Protein AF-A0ABD4X1A5-F1 (afdb_monomer_lite)

Secondary structure (DSSP, 8-state):
--EEEEEEPP-TTHHHHHHHHHHHSSS-HHHHHHHHHHT--SEEEETT-HHHHHHHHHHHHHHHHTT--EEEEETTEEE-HHHHHHHHHHHHHHHHHHHHHHHHHHHHTTS-HHHHHHHHHHHHHHHHHHHHHHS-TT-SEEEEEEEEGGGTEEEEEEEE-

Radius of gyration: 20.78 Å; chains: 1; bounding box: 45×39×53 Å

InterPro domains:
  IPR006728 Immunity protein YezG-like [PF04634] (120-159)
  IPR036170 Immunity protein YezG-like superfamily [SSF160424] (116-158)

pLDDT: mean 73.59, std 16.09, range [45.41, 95.25]

Structure (mmCIF, N/CA/C/O backbone):
data_AF-A0ABD4X1A5-F1
#
_entry.id   AF-A0ABD4X1A5-F1
#
loop_
_atom_site.group_PDB
_atom_site.id
_atom_site.type_symbol
_atom_site.label_atom_id
_atom_site.label_alt_id
_atom_site.label_comp_id
_atom_site.label_asym_id
_atom_site.label_entity_id
_atom_site.label_seq_id
_atom_site.pdbx_PDB_ins_code
_atom_site.Cartn_x
_atom_site.Cartn_y
_atom_site.Cartn_z
_atom_site.occupancy
_atom_site.B_iso_or_equiv
_atom_site.auth_seq_id
_atom_site.auth_comp_id
_atom_site.auth_asym_id
_atom_site.auth_atom_id
_atom_site.pdbx_PDB_model_num
ATOM 1 N N . MET A 1 1 ? -8.591 3.324 -13.285 1.00 58.12 1 MET A N 1
ATOM 2 C CA . MET A 1 1 ? -7.465 4.112 -12.741 1.00 58.12 1 MET A CA 1
ATOM 3 C C . MET A 1 1 ? -6.929 3.285 -11.594 1.00 58.12 1 MET A C 1
ATOM 5 O O . MET A 1 1 ? -7.694 3.075 -10.665 1.00 58.12 1 MET A O 1
ATOM 9 N N . GLN A 1 2 ? -5.726 2.728 -11.730 1.00 77.38 2 GLN A N 1
ATOM 10 C CA . GLN A 1 2 ? -5.174 1.765 -10.772 1.00 77.38 2 GLN A CA 1
ATOM 11 C C . GLN A 1 2 ? -4.910 2.457 -9.430 1.00 77.38 2 GLN A C 1
ATOM 13 O O . GLN A 1 2 ? -4.273 3.519 -9.395 1.00 77.38 2 GLN A O 1
ATOM 18 N N . ALA A 1 3 ? -5.455 1.908 -8.346 1.00 90.25 3 ALA A N 1
ATOM 19 C CA . ALA A 1 3 ? -5.405 2.524 -7.028 1.00 90.25 3 ALA A CA 1
ATOM 20 C C . ALA A 1 3 ? -4.714 1.619 -6.008 1.00 90.25 3 ALA A C 1
ATOM 22 O O . ALA A 1 3 ? -5.030 0.440 -5.883 1.00 90.25 3 ALA A O 1
ATOM 23 N N . ILE A 1 4 ? -3.819 2.209 -5.217 1.00 91.88 4 ILE A N 1
ATOM 24 C CA . ILE A 1 4 ? -3.247 1.559 -4.039 1.00 91.88 4 ILE A CA 1
ATOM 25 C C . ILE A 1 4 ? -3.999 2.062 -2.814 1.00 91.88 4 ILE A C 1
ATOM 27 O O . ILE A 1 4 ? -4.150 3.270 -2.605 1.00 91.88 4 ILE A O 1
ATOM 31 N N . SER A 1 5 ? -4.480 1.139 -1.989 1.00 95.12 5 SER A N 1
ATOM 32 C CA . SER A 1 5 ? -5.279 1.457 -0.815 1.00 95.12 5 SER A CA 1
ATOM 33 C C . SER A 1 5 ? -4.754 0.787 0.446 1.00 95.12 5 SER A C 1
ATOM 35 O O . SER A 1 5 ? -4.307 -0.354 0.437 1.00 95.12 5 SER A O 1
ATOM 37 N N . LEU A 1 6 ? -4.802 1.522 1.554 1.00 95.25 6 LEU A N 1
ATOM 38 C CA . LEU A 1 6 ? -4.435 1.058 2.885 1.00 95.25 6 LEU A CA 1
ATOM 39 C C . LEU A 1 6 ? -5.705 0.902 3.718 1.00 95.25 6 LEU A C 1
ATOM 41 O O . LEU A 1 6 ? -6.464 1.859 3.903 1.00 95.25 6 LEU A O 1
ATOM 45 N N . VAL A 1 7 ? -5.899 -0.290 4.268 1.00 94.94 7 VAL A N 1
ATOM 46 C CA . VAL A 1 7 ? -7.012 -0.648 5.146 1.00 94.94 7 VAL A CA 1
ATOM 47 C C . VAL A 1 7 ? -6.454 -1.019 6.513 1.00 94.94 7 VAL A C 1
ATOM 49 O O . VAL A 1 7 ? -5.495 -1.779 6.626 1.00 94.94 7 VAL A O 1
ATOM 52 N N . ILE A 1 8 ? -7.069 -0.498 7.572 1.00 92.75 8 ILE A N 1
ATOM 53 C CA . ILE A 1 8 ? -6.761 -0.901 8.947 1.00 92.75 8 ILE A CA 1
ATOM 54 C C . ILE A 1 8 ? -7.833 -1.891 9.380 1.00 92.75 8 ILE A C 1
ATOM 56 O O . ILE A 1 8 ? -9.029 -1.611 9.278 1.00 92.75 8 ILE A O 1
ATOM 60 N N . LEU A 1 9 ? -7.404 -3.053 9.852 1.00 90.25 9 LEU A N 1
ATOM 61 C CA . LEU A 1 9 ? -8.290 -4.063 10.399 1.00 90.25 9 LEU A CA 1
ATOM 62 C C . LEU A 1 9 ? -8.701 -3.662 11.812 1.00 90.25 9 LEU A C 1
ATOM 64 O O . LEU A 1 9 ? -7.902 -3.159 12.598 1.00 90.25 9 LEU A O 1
ATOM 68 N N . ASN A 1 10 ? -9.978 -3.877 12.121 1.00 81.44 10 ASN A N 1
ATOM 69 C CA . ASN A 1 10 ? -10.533 -3.527 13.418 1.00 81.44 10 ASN A CA 1
ATOM 70 C C . ASN A 1 10 ? -9.801 -4.295 14.533 1.00 81.44 10 ASN A C 1
ATOM 72 O O . ASN A 1 10 ? -9.801 -5.528 14.545 1.00 81.44 10 ASN A O 1
ATOM 76 N N . ASP A 1 11 ? -9.190 -3.556 15.455 1.00 78.06 11 ASP A N 1
ATOM 77 C CA . ASP A 1 11 ? -8.498 -4.075 16.627 1.00 78.06 11 ASP A CA 1
ATOM 78 C C . ASP A 1 11 ? -8.864 -3.255 17.879 1.00 78.06 11 ASP A C 1
ATOM 80 O O . ASP A 1 11 ? -9.535 -2.222 17.824 1.00 78.06 11 ASP A O 1
ATOM 84 N N . SER A 1 12 ? -8.428 -3.707 19.053 1.00 75.81 12 SER A N 1
ATOM 85 C CA . SER A 1 12 ? -8.689 -3.011 20.321 1.00 75.81 12 SER A CA 1
ATOM 86 C C . SER A 1 12 ? -7.919 -1.689 20.482 1.00 75.81 12 SER A C 1
ATOM 88 O O . SER A 1 12 ? -8.115 -0.977 21.469 1.00 75.81 12 SER A O 1
ATOM 90 N N . ASN A 1 13 ? -7.050 -1.334 19.533 1.00 78.75 13 ASN A N 1
ATOM 91 C CA . ASN A 1 13 ? -6.123 -0.212 19.610 1.00 78.75 13 ASN A CA 1
ATOM 92 C C . ASN A 1 13 ? -6.493 0.964 18.694 1.00 78.75 13 ASN A C 1
ATOM 94 O O . ASN A 1 13 ? -5.773 1.960 18.721 1.00 78.75 13 ASN A O 1
ATOM 98 N N . ILE A 1 14 ? -7.613 0.918 17.961 1.00 78.81 14 ILE A N 1
ATOM 99 C CA . ILE A 1 14 ? -8.046 1.959 17.003 1.00 78.81 14 ILE A CA 1
ATOM 100 C C . ILE A 1 14 ? -7.830 3.392 17.503 1.00 78.81 14 ILE A C 1
ATOM 102 O O . ILE A 1 14 ? -7.319 4.244 16.775 1.00 78.81 14 ILE A O 1
ATOM 106 N N . ASN A 1 15 ? -8.186 3.677 18.758 1.00 82.75 15 ASN A N 1
ATOM 107 C CA . ASN A 1 15 ? -8.073 5.024 19.326 1.00 82.75 15 ASN A CA 1
ATOM 108 C C . ASN A 1 15 ? -6.630 5.560 19.368 1.00 82.75 15 ASN A C 1
ATOM 110 O O . ASN A 1 15 ? -6.443 6.775 19.385 1.00 82.75 15 ASN A O 1
ATOM 114 N N . LYS A 1 16 ? -5.617 4.684 19.353 1.00 85.50 16 LYS A N 1
ATOM 115 C CA . LYS A 1 16 ? -4.199 5.064 19.302 1.00 85.50 16 LYS A CA 1
ATOM 116 C C . LYS A 1 16 ? -3.790 5.579 17.925 1.00 85.50 16 LYS A C 1
ATOM 118 O O . LYS A 1 16 ? -2.921 6.435 17.849 1.00 85.50 16 LYS A O 1
ATOM 123 N N . TYR A 1 17 ? -4.416 5.092 16.856 1.00 85.88 17 TYR A N 1
ATOM 124 C CA . TYR A 1 17 ? -4.035 5.413 15.475 1.00 85.88 17 TYR A CA 1
ATOM 125 C C . TYR A 1 17 ? -4.705 6.690 14.962 1.00 85.88 17 TYR A C 1
ATOM 127 O O . TYR A 1 17 ? -4.176 7.369 14.088 1.00 85.88 17 TYR A O 1
ATOM 135 N N . ILE A 1 18 ? -5.860 7.054 15.525 1.00 84.81 18 ILE A N 1
ATOM 136 C CA . ILE A 1 18 ? -6.647 8.220 15.098 1.00 84.81 18 ILE A CA 1
ATOM 137 C C . ILE A 1 18 ? -5.844 9.534 15.085 1.00 84.81 18 ILE A C 1
ATOM 139 O O . ILE A 1 18 ? -5.971 10.263 14.102 1.00 84.81 18 ILE A O 1
ATOM 143 N N . PRO A 1 19 ? -5.027 9.875 16.105 1.00 86.81 19 PRO A N 1
ATOM 144 C CA . PRO A 1 19 ? -4.231 11.102 16.077 1.00 86.81 19 PRO A CA 1
ATOM 145 C C . PRO A 1 19 ? -3.253 11.149 14.899 1.00 86.81 19 PRO A C 1
ATOM 147 O O . PRO A 1 19 ? -3.161 12.180 14.238 1.00 86.81 19 PRO A O 1
ATOM 150 N N . LEU A 1 20 ? -2.588 10.025 14.610 1.00 86.38 20 LEU A N 1
ATOM 151 C CA . LEU A 1 20 ? -1.668 9.880 13.481 1.00 86.38 20 LEU A CA 1
ATOM 152 C C . LEU A 1 20 ? -2.402 10.092 12.151 1.00 86.38 20 LEU A C 1
ATOM 154 O O . LEU A 1 20 ? -2.025 10.930 11.334 1.00 86.38 20 LEU A O 1
ATOM 158 N N . LEU A 1 21 ? -3.507 9.366 11.970 1.00 86.62 21 LEU A N 1
ATOM 159 C CA . LEU A 1 21 ? -4.323 9.410 10.757 1.00 86.62 21 LEU A CA 1
ATOM 160 C C . LEU A 1 21 ? -4.911 10.806 10.525 1.00 86.62 21 LEU A C 1
ATOM 162 O O . LEU A 1 21 ? -4.954 11.272 9.395 1.00 86.62 21 LEU A O 1
ATOM 166 N N . ARG A 1 22 ? -5.304 11.519 11.584 1.00 84.81 22 ARG A N 1
ATOM 167 C CA . ARG A 1 22 ? -5.832 12.886 11.480 1.00 84.81 22 ARG A CA 1
ATOM 168 C C . ARG A 1 22 ? -4.790 13.900 11.000 1.00 84.81 22 ARG A C 1
ATOM 170 O O . ARG A 1 22 ? -5.161 14.871 10.353 1.00 84.81 22 ARG A O 1
ATOM 177 N N . GLN A 1 23 ? -3.515 13.715 11.339 1.00 81.88 23 GLN A N 1
ATOM 178 C CA . GLN A 1 23 ? -2.449 14.622 10.895 1.00 81.88 23 GLN A CA 1
ATOM 179 C C . GLN A 1 23 ? -2.107 14.429 9.416 1.00 81.88 23 GLN A C 1
ATOM 181 O O . GLN A 1 23 ? -1.699 15.380 8.756 1.00 81.88 23 GLN A O 1
ATOM 186 N N . LYS A 1 24 ? -2.269 13.205 8.904 1.00 79.44 24 LYS A N 1
ATOM 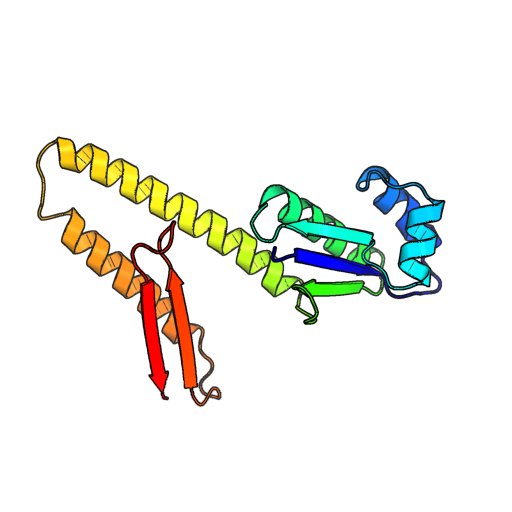187 C CA . LYS A 1 24 ? -1.839 12.827 7.552 1.00 79.44 24 LYS A CA 1
ATOM 188 C C . LYS A 1 24 ? -2.969 12.779 6.529 1.00 79.44 24 LYS A C 1
ATOM 190 O O . LYS A 1 24 ? -2.713 12.862 5.333 1.00 79.44 24 LYS A O 1
ATOM 195 N N . ILE A 1 25 ? -4.209 12.627 6.984 1.00 79.12 25 ILE A N 1
ATOM 196 C CA . ILE A 1 25 ? -5.372 12.420 6.127 1.00 79.12 25 ILE A CA 1
ATOM 197 C C . ILE A 1 25 ? -6.348 13.575 6.348 1.00 79.12 25 ILE A C 1
ATOM 199 O O . ILE A 1 25 ? -6.793 13.816 7.469 1.00 79.12 25 ILE A O 1
ATOM 203 N N . PHE A 1 26 ? -6.739 14.253 5.266 1.00 77.12 26 PHE A N 1
ATOM 204 C CA . PHE A 1 26 ? -7.760 15.309 5.267 1.00 77.12 26 PHE A CA 1
ATOM 205 C C . PHE A 1 26 ? -9.187 14.735 5.419 1.00 77.12 26 PHE A C 1
ATOM 207 O O . PHE A 1 26 ? -10.076 15.019 4.622 1.00 77.12 26 PHE A O 1
ATOM 214 N N . LYS A 1 27 ? -9.407 13.879 6.423 1.00 81.25 27 LYS A N 1
ATOM 215 C CA . LYS A 1 27 ? -10.700 13.264 6.765 1.00 81.25 27 LYS A CA 1
ATOM 216 C C . LYS A 1 27 ? -11.046 13.545 8.226 1.00 81.25 27 LYS A C 1
ATOM 218 O O . LYS A 1 27 ? -10.159 13.705 9.068 1.00 81.25 27 LYS A O 1
ATOM 223 N N . SER A 1 28 ? -12.339 13.594 8.550 1.00 86.88 28 SER A N 1
ATOM 224 C CA . SER A 1 28 ? -12.759 13.786 9.939 1.00 86.88 28 SER A CA 1
ATOM 225 C C . SER A 1 28 ? -12.464 12.538 10.783 1.00 86.88 28 SER A C 1
ATOM 227 O O . SER A 1 28 ? -12.347 11.423 10.274 1.00 86.88 28 SER A O 1
ATOM 229 N N . ILE A 1 29 ? -12.386 12.700 12.109 1.00 86.19 29 ILE A N 1
ATOM 230 C CA . ILE A 1 29 ? -12.238 11.561 13.035 1.00 86.19 29 ILE A CA 1
ATOM 231 C C . ILE A 1 29 ? -13.392 10.562 12.864 1.00 86.19 29 ILE A C 1
ATOM 233 O O . ILE A 1 29 ? -13.174 9.355 12.972 1.00 86.19 29 ILE A O 1
ATOM 237 N N . SER A 1 30 ? -14.606 11.060 12.607 1.00 86.88 30 SER A N 1
ATOM 238 C CA . SER A 1 30 ? -15.780 10.215 12.378 1.00 86.88 30 SER A CA 1
ATOM 239 C C . SER A 1 30 ? -15.594 9.355 11.131 1.00 86.88 30 SER A C 1
ATOM 241 O O . SER A 1 30 ? -15.763 8.141 11.206 1.00 86.88 30 SER A O 1
ATOM 243 N N . ASP A 1 31 ? -15.140 9.954 10.028 1.00 88.06 31 ASP A N 1
ATOM 244 C CA . ASP A 1 31 ? -14.907 9.236 8.769 1.00 88.06 31 ASP A CA 1
ATOM 245 C C . ASP A 1 31 ? -13.800 8.195 8.916 1.00 88.06 31 ASP A C 1
ATOM 247 O O . ASP A 1 31 ? -13.911 7.085 8.405 1.00 88.06 31 ASP A O 1
ATOM 251 N N . ILE A 1 32 ? -12.726 8.524 9.642 1.00 89.06 32 ILE A N 1
ATOM 252 C CA . ILE A 1 32 ? -11.637 7.580 9.918 1.00 89.06 32 ILE A CA 1
ATOM 253 C C . ILE A 1 32 ? -12.178 6.372 10.690 1.00 89.06 32 ILE A C 1
ATOM 255 O O . ILE A 1 32 ? -11.952 5.236 10.282 1.00 89.06 32 ILE A O 1
ATOM 259 N N . LYS A 1 33 ? -12.938 6.598 11.769 1.00 88.75 33 LYS A N 1
ATOM 260 C CA . LYS A 1 33 ? -13.546 5.514 12.557 1.00 88.75 33 LYS A CA 1
ATOM 261 C C . LYS A 1 33 ? -14.507 4.670 11.727 1.00 88.75 33 LYS A C 1
ATOM 263 O O . LYS A 1 33 ? -14.476 3.445 11.826 1.00 88.75 33 LYS A O 1
ATOM 268 N N . GLN A 1 34 ? -15.342 5.314 10.915 1.00 90.00 34 GLN A N 1
ATOM 269 C CA . GLN A 1 34 ? -16.278 4.623 10.038 1.00 90.00 34 GLN A CA 1
ATOM 270 C C . GLN A 1 34 ? -15.535 3.764 9.014 1.00 90.00 34 GLN A C 1
ATOM 272 O O . GLN A 1 34 ? -15.873 2.593 8.864 1.00 90.00 34 GLN A O 1
ATOM 277 N N . ASN A 1 35 ? -14.489 4.299 8.377 1.00 91.31 35 ASN A N 1
ATOM 278 C CA . ASN A 1 35 ? -13.694 3.553 7.405 1.00 91.31 35 ASN A CA 1
ATOM 279 C C . ASN A 1 35 ? -13.043 2.321 8.036 1.00 91.31 35 ASN A C 1
ATOM 281 O O . ASN A 1 35 ? -13.152 1.235 7.483 1.00 91.31 35 ASN A O 1
ATOM 285 N N . ILE A 1 36 ? -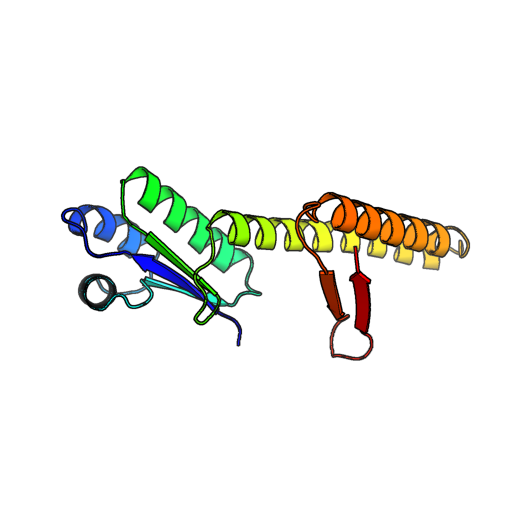12.462 2.450 9.231 1.00 89.88 36 ILE A N 1
ATOM 286 C CA . ILE A 1 36 ? -11.880 1.305 9.948 1.00 89.88 36 ILE A CA 1
ATOM 287 C C . ILE A 1 36 ? -12.959 0.265 10.298 1.00 89.88 36 ILE A C 1
ATOM 289 O O . ILE A 1 36 ? -12.764 -0.930 10.083 1.00 89.88 36 ILE A O 1
ATOM 293 N N . SER A 1 37 ? -14.116 0.707 10.803 1.00 88.56 37 SER A N 1
ATOM 294 C CA . SER A 1 37 ? -15.226 -0.184 11.178 1.00 88.56 37 SER A CA 1
ATOM 295 C C . SER A 1 37 ? -15.779 -0.962 9.979 1.00 88.56 37 SER A C 1
ATOM 297 O O . SER A 1 37 ? -16.022 -2.164 10.069 1.00 88.56 37 SER A O 1
ATOM 299 N N . MET A 1 38 ? -15.925 -0.285 8.837 1.00 90.38 38 MET A N 1
ATOM 300 C CA . MET A 1 38 ? -16.439 -0.860 7.591 1.00 90.38 38 MET A CA 1
ATOM 301 C C . MET A 1 38 ? -15.361 -1.559 6.751 1.00 90.38 38 MET A C 1
ATOM 303 O O . MET A 1 38 ? -15.685 -2.107 5.705 1.00 90.38 38 MET A O 1
ATOM 307 N N . ARG A 1 39 ? -14.094 -1.560 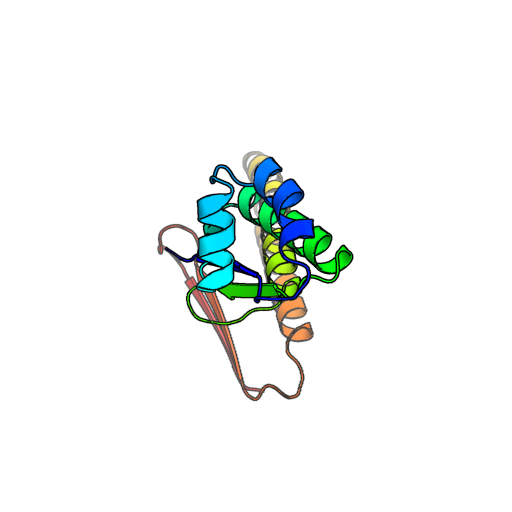7.199 1.00 89.31 39 ARG A N 1
ATOM 308 C CA . ARG A 1 39 ? -12.922 -2.022 6.430 1.00 89.31 39 ARG A CA 1
ATOM 309 C C . ARG A 1 39 ? -12.755 -1.311 5.082 1.00 89.31 39 ARG A C 1
ATOM 311 O O . ARG A 1 39 ? -12.201 -1.872 4.142 1.00 89.31 39 ARG A O 1
ATOM 318 N N . ASN A 1 40 ? -13.199 -0.063 5.004 1.00 92.25 40 ASN A N 1
ATOM 319 C CA . ASN A 1 40 ? -12.953 0.790 3.853 1.00 92.25 40 ASN A CA 1
ATOM 320 C C . ASN A 1 40 ? -11.518 1.344 3.899 1.00 92.25 40 ASN A C 1
ATOM 322 O O . ASN A 1 40 ? -10.956 1.527 4.988 1.00 92.25 40 ASN A O 1
ATOM 326 N N . PRO A 1 41 ? -10.947 1.710 2.739 1.00 92.31 41 PRO A N 1
ATOM 327 C CA . PRO A 1 41 ? -9.666 2.400 2.668 1.00 92.31 41 PRO A CA 1
ATOM 328 C C . PRO A 1 41 ? -9.598 3.652 3.550 1.00 92.31 41 PRO A C 1
ATOM 330 O O . PRO A 1 41 ? -10.372 4.607 3.398 1.00 92.31 41 PRO A O 1
ATOM 333 N N . VAL A 1 42 ? -8.618 3.684 4.457 1.00 92.38 42 VAL A N 1
ATOM 334 C CA . VAL A 1 42 ? -8.299 4.899 5.219 1.00 92.38 42 VAL A CA 1
ATOM 335 C C . VAL A 1 42 ? -7.499 5.871 4.354 1.00 92.38 42 VAL A C 1
ATOM 337 O O . VAL A 1 42 ? -7.835 7.059 4.312 1.00 92.38 42 VAL A O 1
ATOM 340 N N . ILE A 1 43 ? -6.541 5.346 3.585 1.00 92.31 43 ILE A N 1
ATOM 341 C CA . ILE A 1 43 ? -5.755 6.051 2.566 1.00 92.31 43 ILE A CA 1
ATOM 342 C C . ILE A 1 43 ? -5.972 5.327 1.236 1.00 92.31 43 ILE A C 1
ATOM 344 O O . ILE A 1 43 ? -5.949 4.100 1.197 1.00 92.31 43 ILE A O 1
ATOM 348 N N . ALA A 1 44 ? -6.182 6.083 0.165 1.00 92.50 44 ALA A N 1
ATOM 349 C CA . ALA A 1 44 ? -6.182 5.581 -1.202 1.00 92.50 44 ALA A CA 1
ATOM 350 C C . ALA A 1 44 ? -5.447 6.595 -2.077 1.00 92.50 44 ALA A C 1
ATOM 352 O O . ALA A 1 44 ? -5.668 7.801 -1.931 1.00 92.50 44 ALA A O 1
ATOM 353 N N . CYS A 1 45 ? -4.567 6.121 -2.948 1.00 90.62 45 CYS A N 1
ATOM 354 C CA . CYS A 1 45 ? -3.807 6.961 -3.860 1.00 90.62 45 CYS A CA 1
ATOM 355 C C . CYS A 1 45 ? -3.695 6.330 -5.246 1.00 90.62 45 CYS A C 1
ATOM 357 O O . CYS A 1 45 ? -3.926 5.137 -5.440 1.00 90.62 45 CYS A O 1
ATOM 359 N N . ASN A 1 46 ? -3.365 7.176 -6.219 1.00 87.38 46 ASN A N 1
ATOM 360 C CA . ASN A 1 46 ? -3.074 6.739 -7.573 1.00 87.38 46 ASN A CA 1
ATOM 361 C C . ASN A 1 46 ? -1.745 5.975 -7.580 1.00 87.38 46 ASN A C 1
ATOM 363 O O . ASN A 1 46 ? -0.756 6.463 -7.035 1.00 87.38 46 ASN A O 1
ATOM 367 N N . TYR A 1 47 ? -1.727 4.815 -8.233 1.00 83.25 47 TYR A N 1
ATOM 368 C CA . TYR A 1 47 ? -0.524 4.016 -8.452 1.00 83.25 47 TYR A CA 1
ATOM 369 C C . TYR A 1 47 ? 0.643 4.826 -9.048 1.00 83.25 47 TYR A C 1
ATOM 371 O O . TYR A 1 47 ? 1.797 4.594 -8.713 1.00 83.25 47 TYR A O 1
ATOM 379 N N . TYR A 1 48 ? 0.361 5.802 -9.912 1.00 79.50 48 TYR A N 1
ATOM 380 C CA . TYR A 1 48 ? 1.392 6.593 -10.593 1.00 79.50 48 TYR A CA 1
ATOM 381 C C . TYR A 1 48 ? 1.839 7.848 -9.823 1.00 79.50 48 TYR A C 1
ATOM 383 O O . TYR A 1 48 ? 2.689 8.591 -10.311 1.00 79.50 48 TYR A O 1
ATOM 391 N N . ASP A 1 49 ? 1.276 8.117 -8.642 1.00 83.56 49 ASP A N 1
ATOM 392 C CA . ASP A 1 49 ? 1.631 9.275 -7.814 1.00 83.56 49 ASP A CA 1
ATOM 393 C C . ASP A 1 49 ? 2.670 8.872 -6.755 1.00 83.56 49 ASP A C 1
ATOM 395 O O . ASP A 1 49 ? 2.331 8.391 -5.671 1.00 83.56 49 ASP A O 1
ATOM 399 N N . ALA A 1 50 ? 3.951 9.064 -7.087 1.00 83.00 50 ALA A N 1
ATOM 400 C CA . ALA A 1 50 ? 5.078 8.676 -6.238 1.00 83.00 50 ALA A CA 1
ATOM 401 C C . ALA A 1 50 ? 5.027 9.326 -4.845 1.00 83.00 50 ALA A C 1
ATOM 403 O O . ALA A 1 50 ? 5.191 8.634 -3.841 1.00 83.00 50 ALA A O 1
ATOM 404 N N . GLU A 1 51 ? 4.711 10.622 -4.757 1.00 87.12 51 GLU A N 1
ATOM 405 C CA . GLU A 1 51 ? 4.617 11.306 -3.465 1.00 87.12 51 GLU A CA 1
ATOM 406 C C . GLU A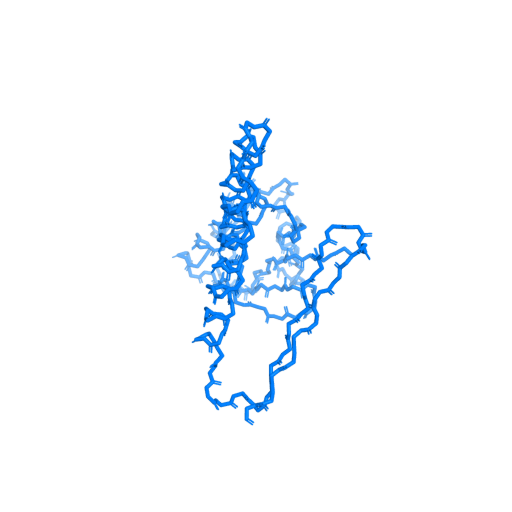 1 51 ? 3.472 10.741 -2.613 1.00 87.12 51 GLU A C 1
ATOM 408 O O . GLU A 1 51 ? 3.577 10.617 -1.389 1.00 87.12 51 GLU A O 1
ATOM 413 N N . ALA A 1 52 ? 2.341 10.403 -3.239 1.00 89.62 52 ALA A N 1
ATOM 414 C CA . ALA A 1 52 ? 1.230 9.794 -2.526 1.00 89.62 52 ALA A CA 1
ATOM 415 C C . ALA A 1 52 ? 1.549 8.365 -2.068 1.00 89.62 52 ALA A C 1
ATOM 417 O O . ALA A 1 52 ? 1.151 7.991 -0.960 1.00 89.62 52 ALA A O 1
ATOM 418 N N . LEU A 1 53 ? 2.287 7.588 -2.867 1.00 88.94 53 LEU A N 1
ATOM 419 C CA . LEU A 1 53 ? 2.785 6.270 -2.473 1.00 88.94 53 LEU A CA 1
ATOM 420 C C . LEU A 1 53 ? 3.762 6.359 -1.293 1.00 88.94 53 LEU A C 1
ATOM 422 O O . LEU A 1 53 ? 3.625 5.594 -0.339 1.00 88.94 53 LEU A O 1
ATOM 426 N N . GLU A 1 54 ? 4.688 7.319 -1.295 1.00 91.19 54 GLU A N 1
ATOM 427 C CA . GLU A 1 54 ? 5.606 7.557 -0.172 1.00 91.19 54 GLU A CA 1
ATOM 428 C C . GLU A 1 54 ? 4.853 7.885 1.122 1.00 91.19 54 GLU A C 1
ATOM 430 O O . GLU A 1 54 ? 5.116 7.295 2.176 1.00 91.19 54 GLU A O 1
ATOM 435 N N . ARG A 1 55 ? 3.851 8.773 1.049 1.00 91.62 55 ARG A N 1
ATOM 436 C CA . ARG A 1 55 ? 2.992 9.102 2.199 1.00 91.62 55 ARG A CA 1
ATOM 437 C C . ARG A 1 55 ? 2.223 7.882 2.713 1.00 91.62 55 ARG A C 1
ATOM 439 O O . ARG A 1 55 ? 2.061 7.731 3.931 1.00 91.62 55 ARG A O 1
ATOM 446 N N . LEU A 1 56 ? 1.751 7.017 1.811 1.00 93.56 56 LEU A N 1
ATOM 447 C CA . LEU A 1 56 ? 1.072 5.769 2.164 1.00 93.56 56 LEU A CA 1
ATOM 448 C C . LEU A 1 56 ? 2.030 4.804 2.874 1.00 93.56 56 LEU A C 1
ATOM 450 O O . LEU A 1 56 ? 1.680 4.290 3.937 1.00 93.56 56 LEU A O 1
ATOM 454 N N . VAL A 1 57 ? 3.241 4.611 2.340 1.00 93.06 57 VAL A N 1
ATOM 455 C CA . VAL A 1 57 ? 4.268 3.739 2.932 1.00 93.06 57 VAL A CA 1
ATOM 456 C C . VAL A 1 57 ? 4.653 4.226 4.326 1.00 93.06 57 VAL A C 1
ATOM 458 O O . VAL A 1 57 ? 4.590 3.440 5.271 1.00 93.06 57 VAL A O 1
ATOM 461 N N . ALA A 1 58 ? 4.956 5.516 4.488 1.00 93.19 58 ALA A N 1
ATOM 462 C CA . ALA A 1 58 ? 5.321 6.086 5.785 1.00 93.19 58 ALA A CA 1
ATOM 463 C C . ALA A 1 58 ? 4.205 5.905 6.830 1.00 93.19 58 ALA A C 1
ATOM 465 O O . ALA A 1 58 ? 4.458 5.582 7.989 1.00 93.19 58 ALA A O 1
ATOM 466 N N . SER A 1 59 ? 2.945 6.074 6.416 1.00 92.75 59 SER A N 1
ATOM 467 C CA . SER A 1 59 ? 1.792 5.855 7.298 1.00 92.75 59 SER A CA 1
ATOM 468 C C . SER A 1 59 ? 1.635 4.379 7.677 1.00 92.75 59 SER A C 1
ATOM 470 O O . SER A 1 59 ? 1.370 4.071 8.836 1.00 92.75 59 SER A O 1
ATOM 472 N N . ALA A 1 60 ? 1.816 3.461 6.724 1.00 94.06 60 ALA A N 1
ATOM 473 C CA . ALA A 1 60 ? 1.745 2.024 6.972 1.00 94.06 60 ALA A CA 1
ATOM 474 C C . ALA A 1 60 ? 2.829 1.558 7.959 1.00 94.06 60 ALA A C 1
ATOM 476 O O . ALA A 1 60 ? 2.537 0.786 8.870 1.00 94.06 60 ALA A O 1
ATOM 477 N N . GLU A 1 61 ? 4.060 2.054 7.827 1.00 94.25 61 GLU A N 1
ATOM 478 C CA . GLU A 1 61 ? 5.163 1.726 8.737 1.00 94.25 61 GLU A CA 1
ATOM 479 C C . GLU A 1 61 ? 4.909 2.206 10.167 1.00 94.25 61 GLU A C 1
ATOM 481 O O . GLU A 1 61 ? 5.075 1.440 11.115 1.00 94.25 61 GLU A O 1
ATOM 486 N N . GLU A 1 62 ? 4.454 3.447 10.337 1.00 92.81 62 GLU A N 1
ATOM 487 C CA . GLU A 1 62 ? 4.108 3.982 11.656 1.00 92.81 62 GLU A CA 1
ATOM 488 C C . GLU A 1 62 ? 2.965 3.193 12.306 1.00 92.81 62 GLU A C 1
ATOM 490 O O . GLU A 1 62 ? 3.036 2.854 13.487 1.00 92.81 62 GLU A O 1
ATOM 495 N N . LEU A 1 63 ? 1.936 2.829 11.535 1.00 92.19 63 LEU A N 1
ATOM 496 C CA . LEU A 1 63 ? 0.838 1.991 12.021 1.00 92.19 63 LEU A CA 1
ATOM 497 C C . LEU A 1 63 ? 1.341 0.614 12.480 1.00 92.19 63 LEU A C 1
ATOM 499 O O . LEU A 1 63 ? 0.969 0.157 13.564 1.00 92.19 63 LEU A O 1
ATOM 503 N N . LEU A 1 64 ? 2.232 -0.020 11.712 1.00 91.38 64 LEU A N 1
ATOM 504 C CA . LEU A 1 64 ? 2.861 -1.290 12.085 1.00 91.38 64 LEU A CA 1
ATOM 505 C C . LEU A 1 64 ? 3.709 -1.168 13.361 1.00 91.38 64 LEU A C 1
ATOM 507 O O . LEU A 1 64 ? 3.626 -2.040 14.229 1.00 91.38 64 LEU A O 1
ATOM 511 N N . LEU A 1 65 ? 4.469 -0.079 13.531 1.00 91.88 65 LEU A N 1
ATOM 512 C CA . LEU A 1 65 ? 5.220 0.200 14.766 1.00 91.88 65 LEU A CA 1
ATOM 513 C C . LEU A 1 65 ? 4.292 0.321 15.981 1.00 91.88 65 LEU A C 1
ATOM 515 O O . LEU A 1 65 ? 4.623 -0.131 17.079 1.00 91.88 65 LEU A O 1
ATOM 519 N N . MET A 1 66 ? 3.091 0.863 15.777 1.00 90.69 66 MET A N 1
ATOM 520 C CA . MET A 1 66 ? 2.039 0.932 16.792 1.00 90.69 66 MET A CA 1
ATOM 521 C C . MET A 1 66 ? 1.238 -0.378 16.934 1.00 90.69 66 MET A C 1
ATOM 523 O O . MET A 1 66 ? 0.225 -0.409 17.642 1.00 90.69 66 MET A O 1
ATOM 527 N N . ARG A 1 67 ? 1.697 -1.468 16.302 1.00 89.81 67 ARG A N 1
ATOM 528 C CA . ARG A 1 67 ? 1.080 -2.805 16.284 1.00 89.81 67 ARG A CA 1
ATOM 529 C C . ARG A 1 67 ? -0.332 -2.836 15.695 1.00 89.81 67 ARG A C 1
ATOM 531 O O . ARG A 1 67 ? -1.124 -3.691 16.084 1.00 89.81 67 ARG A O 1
ATOM 538 N N . ALA A 1 68 ? -0.648 -1.907 14.795 1.00 90.75 68 ALA A N 1
ATOM 539 C CA . ALA A 1 68 ? -1.899 -1.941 14.051 1.00 90.75 68 ALA A CA 1
ATOM 540 C C . ALA A 1 68 ? -1.911 -3.135 13.099 1.00 90.75 68 ALA A C 1
ATOM 542 O O . ALA A 1 68 ? -0.910 -3.441 12.445 1.00 90.75 68 ALA A O 1
ATOM 543 N N . SER A 1 69 ? -3.065 -3.782 12.985 1.00 92.44 69 SER A N 1
ATOM 544 C CA . SER A 1 69 ? -3.286 -4.773 11.940 1.00 92.44 69 SER A CA 1
ATOM 545 C C . SER A 1 69 ? -3.716 -4.054 10.659 1.00 92.44 69 SER A C 1
ATOM 547 O O . SER A 1 69 ? -4.745 -3.381 10.642 1.00 92.44 69 SER A O 1
ATOM 549 N N . ILE A 1 70 ? -2.915 -4.146 9.596 1.00 93.94 70 ILE A N 1
ATOM 550 C CA . ILE A 1 70 ? -3.162 -3.443 8.328 1.00 93.94 70 ILE A CA 1
ATOM 551 C C . ILE A 1 70 ? -3.162 -4.405 7.142 1.00 93.94 70 ILE A C 1
ATOM 553 O O . ILE A 1 70 ? -2.536 -5.463 7.191 1.00 93.94 70 ILE A O 1
ATOM 557 N N . LYS A 1 71 ? -3.836 -3.997 6.069 1.00 95.25 71 LYS A N 1
ATOM 558 C CA . LYS A 1 71 ? -3.800 -4.619 4.746 1.00 95.25 71 LYS A CA 1
ATOM 559 C C . LYS A 1 71 ? -3.633 -3.553 3.676 1.00 95.25 71 LYS A C 1
ATOM 561 O O . LYS A 1 71 ? -4.089 -2.423 3.857 1.00 95.25 71 LYS A O 1
ATOM 566 N N . ILE A 1 72 ? -2.981 -3.915 2.580 1.00 92.75 72 ILE A N 1
ATOM 567 C CA . ILE A 1 72 ? -2.796 -3.040 1.426 1.00 92.75 72 ILE A CA 1
ATOM 568 C C . ILE A 1 72 ? -3.373 -3.751 0.215 1.00 92.75 72 ILE A C 1
ATOM 570 O O . ILE A 1 72 ? -3.156 -4.949 0.057 1.00 92.75 72 ILE A O 1
ATOM 574 N N . TYR A 1 73 ? -4.102 -3.013 -0.611 1.00 91.75 73 TYR A N 1
ATOM 575 C CA . TYR A 1 73 ? -4.697 -3.536 -1.828 1.00 91.75 73 TYR A CA 1
ATOM 576 C C . TYR A 1 73 ? -4.264 -2.722 -3.036 1.00 91.75 73 TYR A C 1
ATOM 578 O O . TYR A 1 73 ? -4.200 -1.492 -2.962 1.00 91.75 73 TYR A O 1
ATOM 586 N N . GLU A 1 74 ? -3.995 -3.418 -4.130 1.00 88.69 74 GLU A N 1
ATOM 587 C CA . GLU A 1 74 ? -3.952 -2.866 -5.476 1.00 88.69 74 GLU A CA 1
ATOM 588 C C . GLU A 1 74 ? -5.269 -3.221 -6.155 1.00 88.69 74 GLU A C 1
ATOM 590 O O . GLU A 1 74 ? -5.546 -4.388 -6.422 1.00 88.69 74 GLU A O 1
ATOM 595 N N . ASP A 1 75 ? -6.117 -2.213 -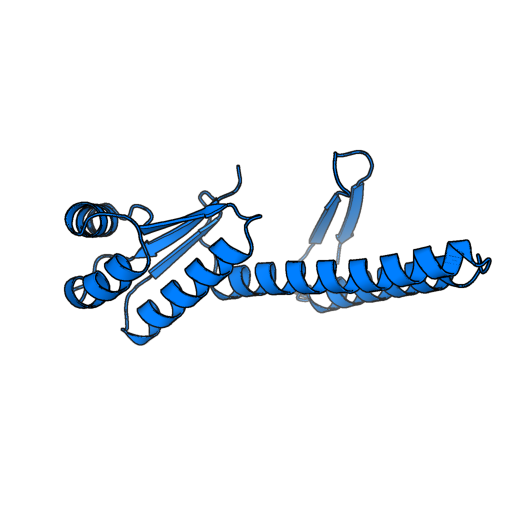6.343 1.00 88.62 75 ASP A N 1
ATOM 596 C CA . ASP A 1 75 ? -7.522 -2.387 -6.701 1.00 88.62 75 ASP A CA 1
ATOM 597 C C . ASP A 1 75 ? -8.236 -3.374 -5.748 1.00 88.62 75 ASP A C 1
ATOM 599 O O . ASP A 1 75 ? -8.584 -2.994 -4.626 1.00 88.62 75 ASP A O 1
ATOM 603 N N . GLU A 1 76 ? -8.438 -4.630 -6.156 1.00 87.00 76 GLU A N 1
ATOM 604 C CA . GLU A 1 76 ? -9.090 -5.675 -5.348 1.00 87.00 76 GLU A CA 1
ATOM 605 C C . GLU A 1 76 ? -8.112 -6.724 -4.782 1.00 87.00 76 GLU A C 1
ATOM 607 O O . GLU A 1 76 ? -8.489 -7.518 -3.915 1.00 87.00 76 GLU A O 1
ATOM 612 N N . GLU A 1 77 ? -6.851 -6.728 -5.225 1.00 85.69 77 GLU A N 1
ATOM 613 C CA . GLU A 1 77 ? -5.861 -7.736 -4.840 1.00 85.69 77 GLU A CA 1
ATOM 614 C C . GLU A 1 77 ? -5.048 -7.297 -3.620 1.00 85.69 77 GLU A C 1
ATOM 616 O O . GLU A 1 77 ? -4.514 -6.191 -3.566 1.00 85.69 77 GLU A O 1
ATOM 621 N N . GLU A 1 78 ? -4.942 -8.169 -2.613 1.00 89.38 78 GLU A N 1
ATOM 622 C CA . GLU A 1 78 ? -4.111 -7.909 -1.434 1.00 89.38 78 GLU A CA 1
ATOM 623 C C . GLU A 1 78 ? -2.628 -8.021 -1.801 1.00 89.38 78 GLU A C 1
ATOM 625 O O . GLU A 1 78 ? -2.155 -9.076 -2.223 1.00 89.38 78 GLU A O 1
ATOM 630 N N . ILE A 1 79 ? -1.881 -6.943 -1.578 1.00 85.44 79 ILE A N 1
ATOM 631 C CA . ILE A 1 79 ? -0.447 -6.860 -1.851 1.00 85.44 79 ILE A CA 1
ATOM 632 C C . ILE A 1 79 ? 0.343 -6.598 -0.570 1.00 85.44 79 ILE A C 1
ATOM 634 O O . ILE A 1 79 ? -0.174 -6.176 0.467 1.00 85.44 79 ILE A O 1
ATOM 638 N N . THR A 1 80 ? 1.653 -6.816 -0.640 1.00 88.88 80 THR A N 1
ATOM 639 C CA . THR A 1 80 ? 2.542 -6.552 0.496 1.00 88.88 80 THR A CA 1
ATOM 640 C C . THR A 1 80 ? 3.037 -5.105 0.503 1.00 88.88 80 THR A C 1
ATOM 642 O O . THR A 1 80 ? 3.270 -4.500 -0.543 1.00 88.88 80 THR A O 1
ATOM 645 N N . LEU A 1 81 ? 3.331 -4.560 1.689 1.00 89.06 81 LEU A N 1
ATOM 646 C CA . LEU A 1 81 ? 3.994 -3.252 1.808 1.00 89.06 81 LEU A CA 1
ATOM 647 C C . LEU A 1 81 ? 5.344 -3.214 1.066 1.00 89.06 81 LEU A C 1
ATOM 649 O O . LEU A 1 81 ? 5.748 -2.172 0.554 1.00 89.06 81 LEU A O 1
ATOM 653 N N . ASN A 1 82 ? 6.043 -4.351 0.988 1.00 82.88 82 ASN A N 1
ATOM 654 C CA . ASN A 1 82 ? 7.311 -4.442 0.271 1.00 82.88 82 ASN A CA 1
ATOM 655 C C . ASN A 1 82 ? 7.133 -4.304 -1.249 1.00 82.88 82 ASN A C 1
ATOM 657 O O . ASN A 1 82 ? 7.979 -3.695 -1.898 1.00 82.88 82 ASN A O 1
ATOM 661 N N . MET A 1 83 ? 6.024 -4.804 -1.806 1.00 80.88 83 MET A N 1
ATOM 662 C CA . MET A 1 83 ? 5.680 -4.583 -3.214 1.00 80.88 83 MET A CA 1
ATOM 663 C C . MET A 1 83 ? 5.518 -3.085 -3.496 1.00 80.88 83 MET A C 1
ATOM 665 O O . MET A 1 83 ? 6.184 -2.584 -4.393 1.00 80.88 83 MET A O 1
ATOM 669 N N . VAL A 1 84 ? 4.783 -2.338 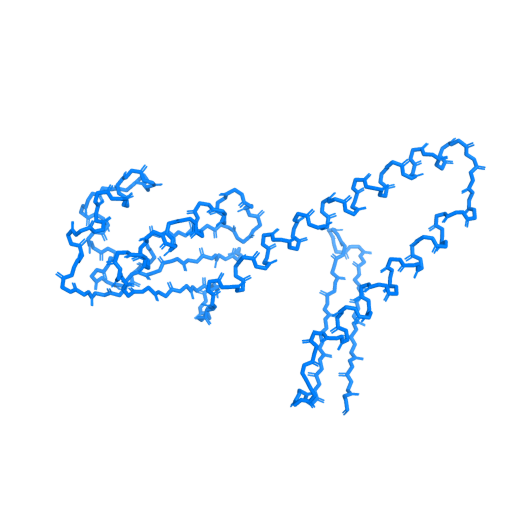-2.661 1.00 84.75 84 VAL A N 1
ATOM 670 C CA . VAL A 1 84 ? 4.634 -0.874 -2.816 1.00 84.75 84 VAL A CA 1
ATOM 671 C C . VAL A 1 84 ? 5.979 -0.139 -2.755 1.00 84.75 84 VAL A C 1
ATOM 673 O O . VAL A 1 84 ? 6.263 0.720 -3.585 1.00 84.75 84 VAL A O 1
ATOM 676 N N . LYS A 1 85 ? 6.860 -0.506 -1.816 1.00 82.50 85 LYS A N 1
ATOM 677 C CA . LYS A 1 85 ? 8.217 0.066 -1.731 1.00 82.50 85 LYS A CA 1
ATOM 678 C C . LYS A 1 85 ? 9.049 -0.202 -2.985 1.00 82.50 85 LYS A C 1
ATOM 680 O O . LYS A 1 85 ? 9.830 0.654 -3.396 1.00 82.50 85 LYS A O 1
ATOM 685 N N . ASN A 1 86 ? 8.903 -1.384 -3.580 1.00 77.69 86 ASN A N 1
ATOM 686 C CA . ASN A 1 86 ? 9.589 -1.723 -4.821 1.00 77.69 86 ASN A CA 1
ATOM 687 C C . ASN A 1 86 ? 9.061 -0.893 -5.995 1.00 77.69 86 ASN A C 1
ATOM 689 O O . ASN A 1 86 ? 9.866 -0.472 -6.817 1.00 77.69 86 ASN A O 1
ATOM 693 N N . LEU A 1 87 ? 7.759 -0.592 -6.046 1.00 76.75 87 LEU A N 1
ATOM 694 C CA . LEU A 1 87 ? 7.184 0.290 -7.070 1.00 76.75 87 LEU A CA 1
ATOM 695 C C . LEU A 1 87 ? 7.802 1.694 -7.037 1.00 76.75 87 LEU A C 1
ATOM 697 O O . LEU A 1 87 ? 8.216 2.212 -8.077 1.00 76.75 87 LEU A O 1
ATOM 701 N N . ILE A 1 88 ? 7.937 2.278 -5.840 1.00 76.50 88 ILE A N 1
ATOM 702 C CA . ILE A 1 88 ? 8.576 3.592 -5.648 1.00 76.50 88 ILE A CA 1
ATOM 703 C C . ILE A 1 88 ? 10.027 3.542 -6.147 1.00 76.50 88 ILE A C 1
ATOM 705 O O . ILE A 1 88 ? 10.410 4.316 -7.021 1.00 76.50 88 ILE A O 1
ATOM 709 N N . LYS A 1 89 ? 10.806 2.554 -5.684 1.00 74.31 89 LYS A N 1
ATOM 710 C CA . LYS A 1 89 ? 12.212 2.376 -6.089 1.00 74.31 89 LYS A CA 1
ATOM 711 C C . LYS A 1 89 ? 12.390 2.148 -7.587 1.00 74.31 89 LYS A C 1
ATOM 713 O O . LYS A 1 89 ? 13.354 2.639 -8.169 1.00 74.31 89 LYS A O 1
ATOM 718 N N . THR A 1 90 ? 11.500 1.386 -8.221 1.00 65.06 90 THR A N 1
ATOM 719 C CA . THR A 1 90 ? 11.534 1.182 -9.673 1.00 65.06 90 THR A CA 1
ATOM 720 C C . THR A 1 90 ? 11.270 2.497 -10.398 1.00 65.06 90 THR A C 1
ATOM 722 O O . THR A 1 90 ? 11.964 2.800 -11.362 1.00 65.06 90 THR A O 1
ATOM 725 N N . THR A 1 91 ? 10.336 3.315 -9.913 1.00 59.78 91 THR A N 1
ATOM 726 C CA . THR A 1 91 ? 10.035 4.627 -10.507 1.00 59.78 91 THR A CA 1
ATOM 727 C C . THR A 1 91 ? 11.218 5.593 -10.377 1.00 59.78 91 THR A C 1
ATOM 729 O O . THR A 1 91 ? 11.581 6.246 -11.355 1.00 59.78 91 THR A O 1
ATOM 732 N N . GLU A 1 92 ? 11.880 5.627 -9.217 1.00 60.84 92 GLU A N 1
ATOM 733 C CA . GLU A 1 92 ? 13.119 6.392 -8.998 1.00 60.84 92 GLU A CA 1
ATOM 734 C C . GLU A 1 92 ? 14.267 5.903 -9.892 1.00 60.84 92 GLU A C 1
ATOM 736 O O . GLU A 1 92 ? 14.967 6.709 -10.507 1.00 60.84 92 GLU A O 1
ATOM 741 N N . GLY A 1 93 ? 14.448 4.582 -9.994 1.00 55.56 93 GLY A N 1
ATOM 742 C CA . GLY A 1 93 ? 15.465 3.962 -10.841 1.00 55.56 93 GLY A CA 1
ATOM 743 C C . GLY A 1 93 ? 15.260 4.300 -12.314 1.00 55.56 93 GLY A C 1
ATOM 744 O O . GLY A 1 93 ? 16.181 4.771 -12.968 1.00 55.56 93 GLY A O 1
ATOM 745 N N . VAL A 1 94 ? 14.029 4.174 -12.813 1.00 57.53 94 VAL A N 1
ATOM 746 C CA . VAL A 1 94 ? 13.680 4.532 -14.195 1.00 57.53 94 VAL A CA 1
ATOM 747 C C . VAL A 1 94 ? 13.843 6.034 -14.444 1.00 57.53 94 VAL A C 1
ATOM 749 O O . VAL A 1 94 ? 14.292 6.423 -15.519 1.00 57.53 94 VAL A O 1
ATOM 752 N N . ALA A 1 95 ? 13.508 6.900 -13.483 1.00 54.59 95 ALA A N 1
ATOM 753 C CA . ALA A 1 95 ? 13.723 8.342 -13.614 1.00 54.59 95 ALA A CA 1
ATOM 754 C C . ALA A 1 95 ? 15.216 8.697 -13.680 1.00 54.59 95 ALA A C 1
ATOM 756 O O . ALA A 1 95 ? 15.616 9.532 -14.493 1.00 54.59 95 ALA A O 1
ATOM 757 N N . LYS A 1 96 ? 16.043 8.029 -12.869 1.00 59.19 96 LYS A N 1
ATOM 758 C CA . LYS A 1 96 ? 17.498 8.174 -12.895 1.00 59.19 96 LYS A CA 1
ATOM 759 C C . LYS A 1 96 ? 18.085 7.684 -14.220 1.00 59.19 96 LYS A C 1
ATOM 761 O O . LYS A 1 96 ? 18.799 8.442 -14.871 1.00 59.19 96 LYS A O 1
ATOM 766 N N . ASP A 1 97 ? 17.719 6.479 -14.649 1.00 55.72 97 ASP A N 1
ATOM 767 C CA . ASP A 1 97 ? 18.181 5.883 -15.906 1.00 55.72 97 ASP A CA 1
ATOM 768 C C . ASP A 1 97 ? 17.756 6.745 -17.116 1.00 55.72 97 ASP A C 1
ATOM 770 O O . ASP A 1 97 ? 18.530 6.944 -18.052 1.00 55.72 97 ASP A O 1
ATOM 774 N N . ARG A 1 98 ? 16.559 7.356 -17.078 1.00 53.62 98 ARG A N 1
ATOM 775 C CA . ARG A 1 98 ? 16.108 8.346 -18.078 1.00 53.62 98 ARG A CA 1
ATOM 776 C C . ARG A 1 98 ? 16.914 9.642 -18.053 1.00 53.62 98 ARG A C 1
ATOM 778 O O . ARG A 1 98 ? 17.172 10.207 -19.110 1.00 53.62 98 ARG A O 1
ATOM 785 N N . GLY A 1 99 ? 17.286 10.141 -16.876 1.00 54.75 99 GLY A N 1
ATOM 786 C CA . GLY A 1 99 ? 18.139 11.325 -16.747 1.00 54.75 99 GLY A CA 1
ATOM 787 C C . GLY A 1 99 ? 19.535 11.090 -17.324 1.00 54.75 99 GLY A C 1
ATOM 788 O O . GLY A 1 99 ? 20.058 11.939 -18.044 1.00 54.75 99 GLY A O 1
ATOM 789 N N . GLU A 1 100 ? 20.102 9.909 -17.071 1.00 59.62 100 GLU A N 1
ATOM 790 C CA . GLU A 1 100 ? 21.356 9.465 -17.684 1.00 59.62 100 GLU A CA 1
ATOM 791 C C . GLU A 1 100 ? 21.215 9.376 -19.213 1.00 59.62 100 GLU A C 1
ATOM 793 O O . GLU A 1 100 ? 22.029 9.963 -19.923 1.00 59.62 100 GLU A O 1
ATOM 798 N N . MET A 1 101 ? 20.132 8.778 -19.733 1.00 53.03 101 MET A N 1
ATOM 799 C CA . MET A 1 101 ? 19.840 8.777 -21.178 1.00 53.03 101 MET A CA 1
ATOM 800 C C . MET A 1 101 ? 19.683 10.184 -21.768 1.00 53.03 101 MET A C 1
ATOM 802 O O . MET A 1 101 ? 20.215 10.443 -22.839 1.00 53.03 101 MET A O 1
ATOM 806 N N . ASN A 1 102 ? 18.999 11.115 -21.100 1.00 48.88 102 ASN A N 1
ATOM 807 C CA . ASN A 1 102 ? 18.833 12.481 -21.610 1.00 48.88 102 ASN A CA 1
ATOM 808 C C . ASN A 1 102 ? 20.167 13.233 -21.704 1.00 48.88 102 ASN A C 1
ATOM 810 O O . ASN A 1 102 ? 20.395 13.951 -22.675 1.00 48.88 102 ASN A O 1
ATOM 814 N N . ASN A 1 103 ? 21.060 13.051 -20.728 1.00 57.34 103 ASN A N 1
ATOM 815 C CA . ASN A 1 103 ? 22.416 13.599 -20.798 1.00 57.34 103 ASN A CA 1
ATOM 816 C C . ASN A 1 103 ? 23.203 12.993 -21.970 1.00 57.34 103 ASN A C 1
ATOM 818 O O . ASN A 1 103 ? 23.967 13.696 -22.623 1.00 57.34 103 ASN A O 1
ATOM 822 N N . LEU A 1 104 ? 22.993 11.709 -22.266 1.00 53.78 104 LEU A N 1
ATOM 823 C CA . LEU A 1 104 ? 23.612 11.036 -23.406 1.00 53.78 104 LEU A CA 1
ATOM 824 C C . LEU A 1 104 ? 23.052 11.531 -24.747 1.00 53.78 104 LEU A C 1
ATOM 826 O O . LEU A 1 104 ? 23.844 11.812 -25.635 1.00 53.78 104 LEU A O 1
ATOM 830 N N . VAL A 1 105 ? 21.739 11.742 -24.877 1.00 55.94 105 VAL A N 1
ATOM 831 C CA . VAL A 1 105 ? 21.100 12.335 -26.075 1.00 55.94 105 VAL A CA 1
ATOM 832 C C . VAL A 1 105 ? 21.542 13.789 -26.296 1.00 55.94 105 VAL A C 1
ATOM 834 O O . VAL A 1 105 ? 21.747 14.227 -27.427 1.00 55.94 105 VAL A O 1
ATOM 837 N N . LEU A 1 106 ? 21.751 14.557 -25.222 1.00 50.09 106 LEU A N 1
ATOM 838 C CA . LEU A 1 106 ? 22.363 15.888 -25.319 1.00 50.09 106 LEU A CA 1
ATOM 839 C C . LEU A 1 106 ? 23.803 15.808 -25.854 1.00 50.09 106 LEU A C 1
ATOM 841 O O . LEU A 1 106 ? 24.174 16.628 -26.688 1.00 50.09 106 LEU A O 1
ATOM 845 N N . ASN A 1 107 ? 24.572 14.789 -25.458 1.00 50.72 107 ASN A N 1
ATOM 846 C CA . ASN A 1 107 ? 25.893 14.506 -26.030 1.00 50.72 107 ASN A CA 1
ATOM 847 C C . ASN A 1 107 ? 25.812 13.925 -27.466 1.00 50.72 107 ASN A C 1
ATOM 849 O O . ASN A 1 107 ? 26.747 14.090 -28.247 1.00 50.72 107 ASN A O 1
ATOM 853 N N . GLU A 1 108 ? 24.713 13.266 -27.865 1.00 49.31 108 GLU A N 1
ATOM 854 C CA . GLU A 1 108 ? 24.473 12.821 -29.252 1.00 49.31 108 GLU A CA 1
ATOM 855 C C . GLU A 1 108 ? 24.298 13.994 -30.218 1.00 49.31 108 GLU A C 1
ATOM 857 O O . GLU A 1 108 ? 24.776 13.916 -31.352 1.00 49.31 108 GLU A O 1
ATOM 862 N N . ALA A 1 109 ? 23.672 15.093 -29.778 1.00 50.81 109 ALA A N 1
ATOM 863 C CA . ALA A 1 109 ? 23.597 16.331 -30.560 1.00 50.81 109 ALA A CA 1
ATOM 864 C C . ALA A 1 109 ? 24.997 16.898 -30.885 1.00 50.81 109 ALA A C 1
ATOM 866 O O . ALA A 1 109 ? 25.146 17.678 -31.826 1.00 50.81 109 ALA A O 1
ATOM 867 N N . GLU A 1 110 ? 26.022 16.455 -30.149 1.00 55.75 110 GLU A N 1
ATOM 868 C CA . GLU A 1 110 ? 27.434 16.779 -30.357 1.00 55.75 110 GLU A CA 1
ATOM 869 C C . GLU A 1 110 ? 28.195 15.736 -31.216 1.00 55.75 110 GLU A C 1
ATOM 871 O O . GLU A 1 110 ? 29.373 15.937 -31.512 1.00 55.75 110 GLU A O 1
ATOM 876 N N . GLY A 1 111 ? 27.534 14.674 -31.712 1.00 50.41 111 GLY A N 1
ATOM 877 C CA . GLY A 1 111 ? 27.992 13.897 -32.877 1.00 50.41 111 GLY A CA 1
ATOM 878 C C . GLY A 1 111 ? 28.657 12.528 -32.645 1.00 50.41 111 GLY A C 1
ATOM 879 O O . GLY A 1 111 ? 29.597 12.207 -33.369 1.00 50.41 111 GLY A O 1
ATOM 880 N N . ASN A 1 112 ? 28.182 11.677 -31.721 1.00 53.12 112 ASN A N 1
ATOM 881 C CA . ASN A 1 112 ? 28.739 10.321 -31.505 1.00 53.12 112 ASN A CA 1
ATOM 882 C C . ASN A 1 112 ? 27.685 9.186 -31.510 1.00 53.12 112 ASN A C 1
ATOM 884 O O . ASN A 1 112 ? 27.287 8.668 -30.471 1.00 53.12 112 ASN A O 1
ATOM 888 N N . ASN A 1 113 ? 27.301 8.727 -32.707 1.00 49.22 113 ASN A N 1
ATOM 889 C CA . ASN A 1 113 ? 26.216 7.755 -32.948 1.00 49.22 113 ASN A CA 1
ATOM 890 C C . ASN A 1 113 ? 26.503 6.307 -32.456 1.00 49.22 113 ASN A C 1
ATOM 892 O O . ASN A 1 113 ? 25.597 5.529 -32.194 1.00 49.22 113 ASN A O 1
ATOM 896 N N . MET A 1 114 ? 27.771 5.915 -32.289 1.00 49.97 114 MET A N 1
ATOM 897 C CA . MET A 1 114 ? 28.136 4.536 -31.905 1.00 49.97 114 MET A CA 1
ATOM 898 C C . MET A 1 114 ? 28.068 4.280 -30.386 1.00 49.97 114 MET A C 1
ATOM 900 O O . MET A 1 114 ? 28.121 3.134 -29.948 1.00 49.97 114 MET A O 1
ATOM 904 N N . SER A 1 115 ? 27.982 5.332 -29.565 1.00 57.38 115 SER A N 1
ATOM 905 C CA . SER A 1 115 ? 27.960 5.214 -28.097 1.00 57.38 115 SER A CA 1
ATOM 906 C C . SER A 1 115 ? 26.578 4.810 -27.585 1.00 57.38 115 SER A C 1
ATOM 908 O O . SER A 1 115 ? 26.459 3.912 -26.754 1.00 57.38 115 SER A O 1
ATOM 910 N N . PHE A 1 116 ? 25.530 5.425 -28.134 1.00 52.94 116 PHE A N 1
ATOM 911 C CA . PHE A 1 116 ? 24.164 5.276 -27.647 1.00 52.94 116 PHE A CA 1
ATOM 912 C C . PHE A 1 116 ? 23.593 3.881 -27.892 1.00 52.94 116 PHE A C 1
ATOM 914 O O . PHE A 1 116 ? 23.103 3.257 -26.956 1.00 52.94 116 PHE A O 1
ATOM 921 N N . GLU A 1 117 ? 23.717 3.335 -29.106 1.00 50.59 117 GLU A N 1
ATOM 922 C CA . GLU A 1 117 ? 23.235 1.977 -29.402 1.00 50.59 117 GLU A CA 1
ATOM 923 C C . GLU A 1 117 ? 23.895 0.924 -28.496 1.00 50.59 117 GLU A C 1
ATOM 925 O O . GLU A 1 117 ? 23.237 0.003 -28.003 1.00 50.59 117 GLU A O 1
ATOM 930 N N . ASN A 1 118 ? 25.189 1.089 -28.210 1.00 57.72 118 ASN A N 1
ATOM 931 C CA . ASN A 1 118 ? 25.942 0.190 -27.338 1.00 57.72 118 ASN A CA 1
ATOM 932 C C . ASN A 1 118 ? 25.509 0.297 -25.869 1.00 57.72 118 ASN A C 1
ATOM 934 O O . ASN A 1 118 ? 25.429 -0.715 -25.162 1.00 57.72 118 ASN A O 1
ATOM 938 N N . GLU A 1 119 ? 25.196 1.502 -25.402 1.00 61.78 119 GLU A N 1
ATOM 939 C CA . GLU A 1 119 ? 24.690 1.731 -24.051 1.00 61.78 119 GLU A CA 1
ATOM 940 C C . GLU A 1 119 ? 23.235 1.277 -23.901 1.00 61.78 119 GLU A C 1
ATOM 942 O O . GLU A 1 119 ? 22.906 0.636 -22.901 1.00 61.78 119 GLU A O 1
ATOM 947 N N . LEU A 1 120 ? 22.400 1.464 -24.926 1.00 57.00 120 LEU A N 1
ATOM 948 C CA . LEU A 1 120 ? 21.035 0.943 -24.989 1.00 57.00 120 LEU A CA 1
ATOM 949 C C . LEU A 1 120 ? 21.041 -0.590 -24.924 1.00 57.00 120 LEU A C 1
ATOM 951 O O . LEU A 1 120 ? 20.354 -1.190 -24.099 1.00 57.00 120 LEU A O 1
ATOM 955 N N . HIS A 1 121 ? 21.891 -1.241 -25.721 1.00 55.84 121 HIS A N 1
ATOM 956 C CA . HIS A 1 121 ? 22.118 -2.686 -25.646 1.00 55.84 121 HIS A CA 1
ATOM 957 C C . HIS A 1 121 ? 22.637 -3.138 -24.276 1.00 55.84 121 HIS A C 1
ATOM 959 O O . HIS A 1 121 ? 22.296 -4.228 -23.806 1.00 55.84 121 HIS A O 1
ATOM 965 N N . THR A 1 122 ? 23.459 -2.322 -23.617 1.00 68.44 122 THR A N 1
ATOM 966 C CA . THR A 1 122 ? 23.948 -2.613 -22.266 1.00 68.44 122 THR A CA 1
ATOM 967 C C . THR A 1 122 ? 22.820 -2.516 -21.240 1.00 68.44 122 THR A C 1
ATOM 969 O O . THR A 1 122 ? 22.705 -3.387 -20.374 1.00 68.44 122 THR A O 1
ATOM 972 N N . LEU A 1 123 ? 21.959 -1.504 -21.350 1.00 67.50 123 LEU A N 1
ATOM 973 C CA . LEU A 1 123 ? 20.807 -1.304 -20.477 1.00 67.50 123 LEU A CA 1
ATOM 974 C C . LEU A 1 123 ? 19.777 -2.426 -20.650 1.00 67.50 123 LEU A C 1
ATOM 976 O O . LEU A 1 123 ? 19.393 -3.047 -19.659 1.00 67.50 123 LEU A O 1
ATOM 980 N N . TYR A 1 124 ? 19.420 -2.776 -21.891 1.00 57.69 124 TYR A N 1
ATOM 981 C CA . TYR A 1 124 ? 18.536 -3.910 -22.182 1.00 57.69 124 TYR A CA 1
ATOM 982 C C . TYR A 1 124 ? 19.055 -5.212 -21.569 1.00 57.69 124 TYR A C 1
ATOM 984 O O . TYR A 1 124 ? 18.290 -5.969 -20.967 1.00 57.69 124 TYR A O 1
ATOM 992 N N . ARG A 1 125 ? 20.367 -5.461 -21.649 1.00 59.31 125 ARG A N 1
ATOM 993 C CA . ARG A 1 125 ? 20.990 -6.650 -21.055 1.00 59.31 125 ARG A CA 1
ATOM 994 C C . ARG A 1 125 ? 20.923 -6.640 -19.530 1.00 59.31 125 ARG A C 1
ATOM 996 O O . ARG A 1 125 ? 20.612 -7.668 -18.938 1.00 59.31 125 ARG A O 1
ATOM 1003 N N . LYS A 1 126 ? 21.173 -5.490 -18.895 1.00 69.88 126 LYS A N 1
ATOM 1004 C CA . LYS A 1 126 ? 21.071 -5.334 -17.434 1.00 69.88 126 LYS A CA 1
ATOM 1005 C C . LYS A 1 126 ? 19.642 -5.550 -16.940 1.00 69.88 126 LYS A C 1
ATOM 1007 O O . LYS A 1 126 ? 19.457 -6.249 -15.948 1.00 69.88 126 LYS A O 1
ATOM 1012 N N . ILE A 1 127 ? 18.649 -4.996 -17.638 1.00 67.44 127 ILE A N 1
ATOM 1013 C CA . ILE A 1 127 ? 17.227 -5.201 -17.327 1.00 67.44 127 ILE A CA 1
ATOM 1014 C C . ILE A 1 127 ? 16.878 -6.684 -17.468 1.00 67.44 127 ILE A C 1
ATOM 1016 O O . ILE A 1 127 ? 16.356 -7.272 -16.528 1.00 67.44 127 ILE A O 1
ATOM 1020 N N . THR A 1 128 ? 17.245 -7.308 -18.590 1.00 57.81 128 THR A N 1
ATOM 1021 C CA . THR A 1 128 ? 16.967 -8.731 -18.853 1.00 57.81 128 THR A CA 1
ATOM 1022 C C . THR A 1 128 ? 17.583 -9.636 -17.788 1.00 57.81 128 THR A C 1
ATOM 1024 O O . THR A 1 128 ? 16.900 -10.509 -17.260 1.00 57.81 128 THR A O 1
ATOM 1027 N N . GLN A 1 129 ? 18.847 -9.404 -17.420 1.00 59.16 129 GLN A N 1
ATOM 1028 C CA . GLN A 1 129 ? 19.521 -10.203 -16.399 1.00 59.16 129 GLN A CA 1
ATOM 1029 C C . GLN A 1 129 ? 18.870 -10.023 -15.028 1.00 59.16 129 GLN A C 1
ATOM 1031 O O . GLN A 1 129 ? 18.593 -10.998 -14.344 1.00 59.16 129 GLN A O 1
ATOM 1036 N N . LYS A 1 130 ? 18.565 -8.782 -14.643 1.00 70.06 130 LYS A N 1
ATOM 1037 C CA . LYS A 1 130 ? 17.948 -8.494 -13.347 1.00 70.06 130 LYS A CA 1
ATOM 1038 C C . LYS A 1 130 ? 16.539 -9.074 -13.240 1.00 70.06 130 LYS A C 1
ATOM 1040 O O . LYS A 1 130 ? 16.182 -9.576 -12.183 1.00 70.06 130 LYS A O 1
ATOM 1045 N N . VAL A 1 131 ? 15.766 -9.042 -14.327 1.00 62.75 131 VAL A N 1
ATOM 1046 C CA . VAL A 1 131 ? 14.475 -9.735 -14.419 1.00 62.75 131 VAL A CA 1
ATOM 1047 C C . VAL A 1 131 ? 14.680 -11.244 -14.294 1.00 62.75 131 VAL A C 1
ATOM 1049 O O . VAL A 1 131 ? 14.009 -11.866 -13.480 1.00 62.75 131 VAL A O 1
ATOM 1052 N N . SER A 1 132 ? 15.645 -11.823 -15.016 1.00 61.84 132 SER A N 1
ATOM 1053 C CA . SER A 1 132 ? 15.969 -13.253 -14.926 1.00 61.84 132 SER A CA 1
ATOM 1054 C C . SER A 1 132 ? 16.345 -13.688 -13.506 1.00 61.84 132 SER A C 1
ATOM 1056 O O . SER A 1 132 ? 15.890 -14.732 -13.055 1.00 61.84 132 SER A O 1
ATOM 1058 N N . ASP A 1 133 ? 17.139 -12.889 -12.791 1.00 64.69 133 ASP A N 1
ATOM 1059 C CA . ASP A 1 133 ? 17.598 -13.192 -11.429 1.00 64.69 133 ASP A CA 1
ATOM 1060 C C . ASP A 1 133 ? 16.478 -13.047 -10.382 1.00 64.69 133 ASP A C 1
ATOM 1062 O O . ASP A 1 133 ? 16.561 -13.608 -9.289 1.00 64.69 133 ASP A O 1
ATOM 1066 N N . MET A 1 134 ? 15.432 -12.274 -10.694 1.00 63.56 134 MET A N 1
ATOM 1067 C CA . MET A 1 134 ? 14.271 -12.068 -9.823 1.00 63.56 134 MET A CA 1
ATOM 1068 C C . MET A 1 134 ? 13.210 -13.166 -9.957 1.00 63.56 134 MET A C 1
ATOM 1070 O O . MET A 1 134 ? 12.329 -13.230 -9.100 1.00 63.56 134 MET A O 1
ATOM 1074 N N . ILE A 1 135 ? 13.270 -14.012 -10.993 1.00 60.75 135 ILE A N 1
ATOM 1075 C CA . ILE A 1 135 ? 12.309 -15.102 -11.213 1.00 60.75 135 ILE A CA 1
ATOM 1076 C C . ILE A 1 135 ? 12.755 -16.331 -10.399 1.00 60.75 135 ILE A C 1
ATOM 1078 O O . ILE A 1 135 ? 13.795 -16.919 -10.703 1.00 60.75 135 ILE A O 1
ATOM 1082 N N . PRO A 1 136 ? 11.999 -16.765 -9.371 1.00 55.84 136 PRO A N 1
ATOM 1083 C CA . PRO A 1 136 ? 12.311 -17.988 -8.637 1.00 55.84 136 PRO A CA 1
ATOM 1084 C C . PRO A 1 136 ? 12.195 -19.218 -9.549 1.00 55.84 136 PRO A C 1
ATOM 1086 O O . PRO A 1 136 ? 11.268 -19.309 -10.350 1.00 55.84 136 PRO A O 1
ATOM 1089 N N . VAL A 1 137 ? 13.078 -20.209 -9.367 1.00 59.03 137 VAL A N 1
ATOM 1090 C CA . VAL A 1 137 ? 13.153 -21.462 -10.165 1.00 59.03 137 VAL A CA 1
ATOM 1091 C C . VAL A 1 137 ? 11.840 -22.272 -10.154 1.00 59.03 137 VAL A C 1
ATOM 1093 O O . VAL A 1 137 ? 11.622 -23.151 -10.979 1.00 59.03 137 VAL A O 1
ATOM 1096 N N . GLU A 1 138 ? 10.948 -21.968 -9.215 1.00 58.06 138 GLU A N 1
ATOM 1097 C CA . GLU A 1 138 ? 9.657 -22.626 -9.005 1.00 58.06 138 GLU A CA 1
ATOM 1098 C C . GLU A 1 138 ? 8.544 -22.093 -9.929 1.00 58.06 138 GLU A C 1
ATOM 1100 O O . GLU A 1 138 ? 7.455 -22.665 -9.985 1.00 58.06 138 GLU A O 1
ATOM 1105 N N . TRP A 1 139 ? 8.777 -20.988 -10.645 1.00 58.56 139 TRP A N 1
ATOM 1106 C CA . TRP A 1 139 ? 7.778 -20.378 -11.523 1.00 58.56 139 TRP A CA 1
ATOM 1107 C C . TRP A 1 139 ? 7.834 -21.031 -12.911 1.00 58.56 139 TRP A C 1
ATOM 1109 O O . TRP A 1 139 ? 8.778 -20.835 -13.659 1.00 58.56 139 TRP A O 1
ATOM 1119 N N . GLY A 1 140 ? 6.809 -21.799 -13.293 1.00 56.41 140 GLY A N 1
ATOM 1120 C CA . GLY A 1 140 ? 6.791 -22.522 -14.580 1.00 56.41 140 GLY A CA 1
ATOM 1121 C C . GLY A 1 140 ? 6.698 -21.641 -15.841 1.00 56.41 140 GLY A C 1
ATOM 1122 O O . GLY A 1 140 ? 6.928 -22.122 -16.950 1.00 56.41 140 GLY A O 1
ATOM 1123 N N . SER A 1 141 ? 6.348 -20.359 -15.705 1.00 56.34 141 SER A N 1
ATOM 1124 C CA . SER A 1 141 ? 6.361 -19.376 -16.799 1.00 56.34 141 SER A CA 1
ATOM 1125 C C . SER A 1 141 ? 6.319 -17.945 -16.262 1.00 56.34 141 SER A C 1
ATOM 1127 O O . SER A 1 141 ? 5.580 -17.682 -15.314 1.00 56.34 141 SER A O 1
ATOM 1129 N N . PHE A 1 142 ? 7.043 -17.024 -16.900 1.00 61.28 142 PHE A N 1
ATOM 1130 C CA . PHE A 1 142 ? 7.062 -15.593 -16.587 1.00 61.28 142 PHE A CA 1
ATOM 1131 C C . PHE A 1 142 ? 6.695 -14.754 -17.820 1.00 61.28 142 PHE A C 1
ATOM 1133 O O . PHE A 1 142 ? 7.136 -15.042 -18.938 1.00 61.28 142 PHE A O 1
ATOM 1140 N N . TYR A 1 143 ? 5.916 -13.693 -17.598 1.00 59.56 143 TYR A N 1
ATOM 1141 C CA . TYR A 1 143 ? 5.487 -12.745 -18.624 1.00 59.56 143 TYR A CA 1
ATOM 1142 C C . TYR A 1 143 ? 5.740 -11.322 -18.130 1.00 59.56 143 TYR A C 1
ATOM 1144 O O . TYR A 1 143 ? 5.347 -10.977 -17.016 1.00 59.56 143 TYR A O 1
ATOM 1152 N N . PHE A 1 144 ? 6.350 -10.488 -18.969 1.00 65.31 144 PHE A N 1
ATOM 1153 C CA . PHE A 1 144 ? 6.469 -9.055 -18.718 1.00 65.31 144 PHE A CA 1
ATOM 1154 C C . PHE A 1 144 ? 6.064 -8.278 -19.966 1.00 65.31 144 PHE A C 1
ATOM 1156 O O . PHE A 1 144 ? 6.564 -8.541 -21.063 1.00 65.31 144 PHE A O 1
ATOM 1163 N N . ASN A 1 145 ? 5.160 -7.319 -19.774 1.00 58.81 145 ASN A N 1
ATOM 1164 C CA . ASN A 1 145 ? 4.780 -6.352 -20.790 1.00 58.81 145 ASN A CA 1
ATOM 1165 C C . ASN A 1 145 ? 5.337 -4.986 -20.389 1.00 58.81 145 ASN A C 1
ATOM 1167 O O . ASN A 1 145 ? 4.943 -4.432 -19.363 1.00 58.81 145 ASN A O 1
ATOM 1171 N N . GLY A 1 146 ? 6.265 -4.466 -21.186 1.00 59.56 146 GLY A N 1
ATOM 1172 C CA . GLY A 1 146 ? 6.761 -3.105 -21.043 1.00 59.56 146 GLY A CA 1
ATOM 1173 C C . GLY A 1 146 ? 6.162 -2.229 -22.130 1.00 59.56 146 GLY A C 1
ATOM 1174 O O . GLY A 1 146 ? 6.531 -2.380 -23.292 1.00 59.56 146 GLY A O 1
ATOM 1175 N N . GLU A 1 147 ? 5.275 -1.310 -21.762 1.00 55.75 147 GLU A N 1
ATOM 1176 C CA . GLU A 1 147 ? 4.774 -0.277 -22.672 1.00 55.75 147 GLU A CA 1
ATOM 1177 C C . GLU A 1 147 ? 5.612 0.998 -22.555 1.00 55.75 147 GLU A C 1
ATOM 1179 O O . GLU A 1 147 ? 5.914 1.481 -21.459 1.00 55.75 147 GLU A O 1
ATOM 1184 N N . VAL A 1 148 ? 5.980 1.563 -23.704 1.00 53.09 148 VAL A N 1
ATOM 1185 C CA . VAL A 1 148 ? 6.522 2.919 -23.793 1.00 53.09 148 VAL A CA 1
ATOM 1186 C C . VAL A 1 148 ? 5.346 3.867 -24.052 1.00 53.09 148 VAL A C 1
ATOM 1188 O O . VAL A 1 148 ? 4.428 3.522 -24.791 1.00 53.09 148 VAL A O 1
ATOM 1191 N N . LYS A 1 149 ? 5.359 5.024 -23.369 1.00 46.31 149 LYS A N 1
ATOM 1192 C CA . LYS A 1 149 ? 4.300 6.054 -23.313 1.00 46.31 149 LYS A CA 1
ATOM 1193 C C . LYS A 1 149 ? 3.396 6.133 -24.557 1.00 46.31 149 LYS A C 1
ATOM 1195 O O . LYS A 1 149 ? 3.881 6.154 -25.681 1.00 46.31 149 LYS A O 1
ATOM 1200 N N . ASP A 1 150 ? 2.098 6.285 -24.292 1.00 46.75 150 ASP A N 1
ATOM 1201 C CA . ASP A 1 150 ? 1.014 6.515 -25.260 1.00 46.75 150 ASP A CA 1
ATOM 1202 C C . ASP A 1 150 ? 0.742 5.368 -26.255 1.00 46.75 150 ASP A C 1
ATOM 1204 O O . ASP A 1 150 ? 0.017 5.545 -27.230 1.00 46.75 150 ASP A O 1
ATOM 1208 N N . GLY A 1 151 ? 1.240 4.158 -25.971 1.00 49.91 151 GLY A N 1
ATOM 1209 C CA . GLY A 1 151 ? 0.860 2.938 -26.696 1.00 49.91 151 GLY A CA 1
ATOM 1210 C C . GLY A 1 151 ? 1.512 2.783 -28.073 1.00 49.91 151 GLY A C 1
ATOM 1211 O O . GLY A 1 151 ? 1.170 1.858 -28.805 1.00 49.91 151 GLY A O 1
ATOM 1212 N N . GLU A 1 152 ? 2.468 3.648 -28.428 1.00 45.41 152 GLU A N 1
ATOM 1213 C CA . GLU A 1 152 ? 3.153 3.613 -29.730 1.00 45.41 152 GLU A CA 1
ATOM 1214 C C . GLU A 1 152 ? 4.266 2.551 -29.817 1.00 45.41 152 GLU A C 1
ATOM 1216 O O . GLU A 1 152 ? 4.865 2.346 -30.872 1.00 45.41 152 GLU A O 1
ATOM 1221 N N . GLY A 1 153 ? 4.520 1.815 -28.733 1.00 55.09 153 GLY A N 1
ATOM 1222 C CA . GLY A 1 153 ? 5.418 0.668 -28.741 1.00 55.09 153 GLY A CA 1
ATOM 1223 C C . GLY A 1 153 ? 5.375 -0.116 -27.435 1.00 55.09 153 GLY A C 1
ATOM 1224 O O . GLY A 1 153 ? 5.407 0.459 -26.347 1.00 55.09 153 GLY A O 1
ATOM 1225 N N . GLY A 1 154 ? 5.329 -1.442 -27.551 1.00 54.88 154 GLY A N 1
ATOM 1226 C CA . GLY A 1 154 ? 5.363 -2.365 -26.421 1.00 54.88 154 GLY A CA 1
ATOM 1227 C C . GLY A 1 154 ? 6.322 -3.513 -26.693 1.00 54.88 154 GLY A C 1
ATOM 1228 O O . GLY A 1 154 ? 6.411 -4.004 -27.821 1.00 54.88 154 GLY A O 1
ATOM 1229 N N . VAL A 1 155 ? 7.052 -3.938 -25.666 1.00 55.44 155 VAL A N 1
ATOM 1230 C CA . VAL A 1 155 ? 7.887 -5.136 -25.736 1.00 55.44 155 VAL A CA 1
ATOM 1231 C C . VAL A 1 155 ? 7.262 -6.213 -24.867 1.00 55.44 155 VAL A C 1
ATOM 1233 O O . VAL A 1 155 ? 7.135 -6.062 -23.651 1.00 55.44 155 VAL A O 1
ATOM 1236 N N . TYR A 1 156 ? 6.878 -7.307 -25.519 1.00 54.66 156 TYR A N 1
ATOM 1237 C CA . TYR A 1 156 ? 6.326 -8.485 -24.873 1.00 54.66 156 TYR A CA 1
ATOM 1238 C C . TYR A 1 156 ? 7.423 -9.534 -24.715 1.00 54.66 156 TYR A C 1
ATOM 1240 O O . TYR A 1 156 ? 7.919 -10.080 -25.703 1.00 54.66 156 TYR A O 1
ATOM 1248 N N . PHE A 1 157 ? 7.798 -9.821 -23.470 1.00 59.69 157 PHE A N 1
ATOM 1249 C CA . PHE A 1 157 ? 8.740 -10.887 -23.156 1.00 59.69 157 PHE A CA 1
ATOM 1250 C C . PHE A 1 157 ? 8.004 -12.069 -22.536 1.00 59.69 157 PHE A C 1
ATOM 1252 O O . PHE A 1 157 ? 7.315 -11.933 -21.523 1.00 59.69 157 PHE A O 1
ATOM 1259 N N . PHE A 1 158 ? 8.198 -13.239 -23.142 1.00 54.19 158 PHE A N 1
ATOM 1260 C CA . PHE A 1 158 ? 7.725 -14.515 -22.629 1.00 54.19 158 PHE A CA 1
ATOM 1261 C C . PHE A 1 158 ? 8.911 -15.431 -22.358 1.00 54.19 158 PHE A C 1
ATOM 1263 O O . PHE A 1 158 ? 9.705 -15.706 -23.259 1.00 54.19 158 PHE A O 1
ATOM 1270 N N . ILE A 1 159 ? 9.004 -15.922 -21.125 1.00 58.50 159 ILE A N 1
ATOM 1271 C CA . ILE A 1 159 ? 9.982 -16.935 -20.743 1.00 58.50 159 ILE A CA 1
ATOM 1272 C C . ILE A 1 159 ? 9.219 -18.132 -20.187 1.00 58.50 159 ILE A C 1
ATOM 1274 O O . ILE A 1 159 ? 8.495 -18.032 -19.194 1.00 58.50 159 ILE A O 1
ATOM 1278 N N . LYS A 1 160 ? 9.403 -19.277 -20.841 1.00 53.81 160 LYS A N 1
ATOM 1279 C CA . LYS A 1 160 ? 9.018 -20.585 -20.319 1.00 53.81 160 LYS A CA 1
ATOM 1280 C C . LYS A 1 160 ? 10.279 -21.236 -19.763 1.00 53.81 160 LYS A C 1
ATOM 1282 O O . LYS A 1 160 ? 11.245 -21.375 -20.513 1.00 53.81 160 LYS A O 1
ATOM 1287 N N . LEU A 1 161 ? 10.267 -21.544 -18.470 1.00 57.69 161 LEU A N 1
ATOM 1288 C CA . LEU A 1 161 ? 11.373 -22.201 -17.774 1.00 57.69 161 LEU A CA 1
ATOM 1289 C C . LEU A 1 161 ? 11.321 -23.721 -17.976 1.00 57.69 161 LEU A C 1
ATOM 1291 O O . LEU A 1 161 ? 10.198 -24.262 -18.126 1.00 57.69 161 LEU A O 1
#

Sequence (161 aa):
MQAISLVILNDSNINKYIPLLRQKIFKSISDIKQNISMRNPVIACNYYDAEALERLVASAEELLLMRASIKIYEDEEEITLNMVKNLIKTTEGVAKDRGEMNNLVLNEAEGNNMSFENELHTLYRKITQKVSDMIPVEWGSFYFNGEVKDGEGGVYFFIKL

Foldseek 3Di:
DKKKFKWFADDPCLVVLLVVLVVLPPDDSVVCVVCNVVRHGSQMDDLPDLVSLVSVLVSVVVCVVVVIHMWMDGPNHTDDSVVSVVSSVVVVVVVVVVVVVVVVVVVVVVPDPVPNVVVVVVVVVVVVVVVVVPDDPPDQKDWDWDDDPPRPDIDIDIDGD

Organism: Priestia megaterium (NCBI:txid1404)